Protein AF-A0A3S1Q3S2-F1 (afdb_monomer_lite)

Sequence (56 aa):
MPAEIRKARASDVDDLAAIEKAVFPGDRLSRRSFRQFIERETAEMLVAENEGRVAG

Foldseek 3Di:
DFFDKDFDDLVQLVLQQVCQVVPPVPDGDDSVNVVVQSPDPVHTDMFGDDPNHTPD

Structure (mmCIF, N/CA/C/O backbone):
data_AF-A0A3S1Q3S2-F1
#
_entry.id   AF-A0A3S1Q3S2-F1
#
loop_
_atom_site.group_PDB
_atom_site.id
_atom_site.type_symbol
_atom_site.label_atom_id
_atom_site.label_alt_id
_atom_site.label_comp_id
_atom_site.label_asym_id
_atom_site.label_entity_id
_atom_site.label_seq_id
_atom_site.pdbx_PDB_ins_code
_atom_site.Cartn_x
_atom_site.Cartn_y
_atom_site.Cartn_z
_atom_site.occupancy
_atom_site.B_iso_or_equiv
_atom_site.auth_seq_id
_atom_site.auth_comp_id
_atom_site.auth_asym_id
_atom_site.auth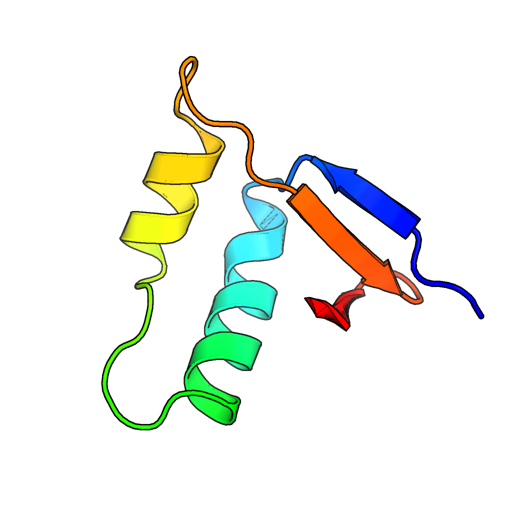_atom_id
_atom_site.pdbx_PDB_model_num
ATOM 1 N N . MET A 1 1 ? -10.113 2.127 -18.508 1.00 66.00 1 MET A N 1
ATOM 2 C CA . MET A 1 1 ? -11.038 2.842 -17.602 1.00 66.00 1 MET A CA 1
ATOM 3 C C . MET A 1 1 ? -10.201 3.631 -16.601 1.00 66.00 1 MET A C 1
ATOM 5 O O . MET A 1 1 ? -9.049 3.250 -16.418 1.00 66.00 1 MET A O 1
ATOM 9 N N . PRO A 1 2 ? -10.680 4.756 -16.042 1.00 82.88 2 PRO A N 1
ATOM 10 C CA . PRO A 1 2 ? -9.943 5.436 -14.978 1.00 82.88 2 PRO A CA 1
ATOM 11 C C . PRO A 1 2 ? -9.865 4.526 -13.746 1.00 82.88 2 PRO A C 1
ATOM 13 O O . PRO A 1 2 ? -10.828 3.821 -13.453 1.00 82.88 2 PRO A O 1
ATOM 16 N N . ALA A 1 3 ? -8.722 4.523 -13.060 1.00 89.94 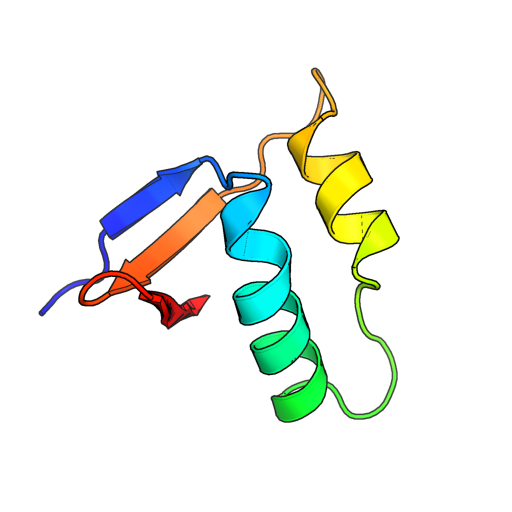3 ALA A N 1
ATOM 17 C CA . ALA A 1 3 ? -8.576 3.796 -11.804 1.00 89.94 3 ALA A CA 1
ATOM 18 C C . ALA A 1 3 ? -9.381 4.489 -10.693 1.00 89.94 3 ALA A C 1
ATOM 20 O O . ALA A 1 3 ? -9.417 5.721 -10.625 1.00 89.94 3 ALA A O 1
ATOM 21 N N . GLU A 1 4 ? -10.016 3.703 -9.828 1.00 95.00 4 GLU A N 1
ATOM 22 C CA . GLU A 1 4 ? -10.722 4.195 -8.648 1.00 95.00 4 GLU A CA 1
ATOM 23 C C . GLU A 1 4 ? -9.745 4.319 -7.476 1.00 95.00 4 GLU A C 1
ATOM 25 O O . GLU A 1 4 ? -8.977 3.400 -7.201 1.00 95.00 4 GLU A O 1
ATOM 30 N N . ILE A 1 5 ? -9.769 5.452 -6.771 1.00 96.25 5 ILE A N 1
ATOM 31 C CA . ILE A 1 5 ? -8.925 5.662 -5.591 1.00 96.25 5 ILE A CA 1
ATOM 32 C C . ILE A 1 5 ? -9.712 5.298 -4.337 1.00 96.25 5 ILE A C 1
ATOM 34 O O . ILE A 1 5 ? -10.772 5.866 -4.075 1.00 96.25 5 ILE A O 1
ATOM 38 N N . ARG A 1 6 ? -9.161 4.400 -3.519 1.00 95.56 6 ARG A N 1
ATOM 39 C CA . ARG A 1 6 ? -9.758 4.002 -2.236 1.00 95.56 6 ARG A CA 1
ATOM 40 C C . ARG A 1 6 ? -8.706 3.731 -1.170 1.00 95.56 6 ARG A C 1
ATOM 42 O O . ARG A 1 6 ? -7.528 3.583 -1.476 1.00 95.56 6 ARG A O 1
ATOM 49 N N . LYS A 1 7 ? -9.137 3.601 0.088 1.00 95.62 7 LYS A N 1
ATOM 50 C CA . LYS A 1 7 ? -8.260 3.124 1.167 1.00 95.62 7 LYS A CA 1
ATOM 51 C C . LYS A 1 7 ? -7.761 1.707 0.882 1.00 95.62 7 LYS A C 1
ATOM 53 O O . LYS A 1 7 ? -8.531 0.843 0.442 1.00 95.62 7 LYS A O 1
ATOM 58 N N . ALA A 1 8 ? -6.484 1.490 1.168 1.00 95.88 8 ALA A N 1
ATOM 59 C CA . ALA A 1 8 ? -5.834 0.195 1.121 1.00 95.88 8 ALA A CA 1
ATOM 60 C C . ALA A 1 8 ? -6.424 -0.743 2.183 1.00 95.88 8 ALA A C 1
ATOM 62 O O . ALA A 1 8 ? -6.788 -0.332 3.286 1.00 95.88 8 ALA A O 1
ATOM 63 N N . ARG A 1 9 ? -6.514 -2.023 1.844 1.00 95.00 9 ARG A N 1
ATOM 64 C CA . ARG A 1 9 ? -7.004 -3.104 2.699 1.00 95.00 9 ARG A CA 1
ATOM 65 C C . ARG A 1 9 ? -5.909 -4.147 2.855 1.00 95.00 9 ARG A C 1
ATOM 67 O O . ARG A 1 9 ? -5.037 -4.284 2.004 1.00 95.00 9 ARG A O 1
ATOM 74 N N . ALA A 1 10 ? -5.988 -4.962 3.904 1.00 94.56 10 AL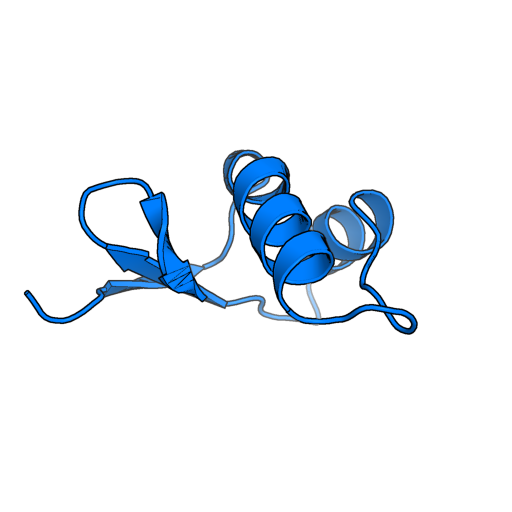A A N 1
ATOM 75 C CA . ALA A 1 10 ? -5.012 -6.031 4.127 1.00 94.56 10 ALA A CA 1
ATOM 76 C C . ALA A 1 10 ? -4.912 -7.028 2.949 1.00 94.56 10 ALA A C 1
ATOM 78 O O . ALA A 1 10 ? -3.847 -7.605 2.734 1.00 94.56 10 ALA A O 1
ATOM 79 N N . SER A 1 11 ? -5.990 -7.203 2.173 1.00 94.94 11 SER A N 1
ATOM 80 C CA . SER A 1 11 ? -6.017 -8.030 0.957 1.00 94.94 11 SER A CA 1
ATOM 81 C C . SER A 1 11 ? -5.154 -7.484 -0.185 1.00 94.94 11 SER A C 1
ATOM 83 O O . SER A 1 11 ? -4.715 -8.257 -1.026 1.00 94.94 11 SER A O 1
ATOM 85 N N . ASP A 1 12 ? -4.883 -6.179 -0.203 1.00 95.62 12 ASP A N 1
ATOM 86 C CA . ASP A 1 12 ? -4.156 -5.495 -1.280 1.00 95.62 12 ASP A CA 1
ATOM 87 C C . ASP A 1 12 ? -2.629 -5.665 -1.165 1.00 95.62 12 ASP A C 1
ATOM 89 O O . ASP A 1 12 ? -1.887 -5.386 -2.104 1.00 95.62 12 ASP A O 1
ATOM 93 N N . VAL A 1 13 ? -2.138 -6.130 -0.009 1.00 95.62 13 VAL A N 1
ATOM 94 C CA . VAL A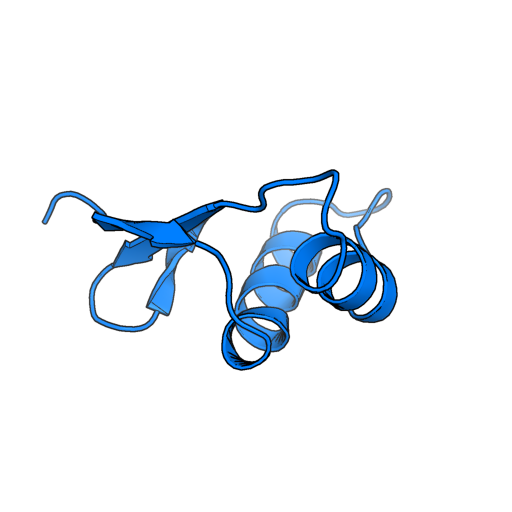 1 13 ? -0.701 -6.230 0.315 1.00 95.62 13 VAL A CA 1
ATOM 95 C C . VAL A 1 13 ? 0.069 -7.073 -0.698 1.00 95.62 13 VAL A C 1
ATOM 97 O O . VAL A 1 13 ? 1.249 -6.822 -0.955 1.00 95.62 13 VAL A O 1
ATOM 100 N N . ASP A 1 14 ? -0.577 -8.089 -1.255 1.00 95.56 14 ASP A N 1
ATOM 101 C CA . ASP A 1 14 ? 0.056 -9.012 -2.185 1.00 95.56 14 ASP A CA 1
ATOM 102 C C . ASP A 1 14 ? 0.258 -8.378 -3.564 1.00 95.56 14 ASP A C 1
ATOM 104 O O . ASP A 1 14 ? 1.354 -8.506 -4.120 1.00 95.56 14 ASP A O 1
ATOM 108 N N . ASP A 1 15 ? -0.733 -7.626 -4.048 1.00 95.81 15 ASP A N 1
ATOM 109 C CA . ASP A 1 15 ? -0.637 -6.860 -5.292 1.00 95.81 15 ASP A CA 1
ATOM 110 C C . ASP A 1 15 ? 0.365 -5.704 -5.145 1.00 95.81 15 ASP A C 1
ATOM 112 O O . ASP A 1 15 ? 1.255 -5.543 -5.982 1.00 95.81 15 ASP A O 1
ATOM 116 N N . LEU A 1 16 ? 0.311 -4.963 -4.031 1.00 95.81 16 LEU A N 1
ATOM 117 C CA . LEU A 1 16 ? 1.260 -3.884 -3.724 1.00 95.81 16 LEU A CA 1
ATOM 118 C C . LEU A 1 16 ? 2.709 -4.387 -3.701 1.00 95.81 16 LEU A C 1
ATOM 120 O O . LEU A 1 16 ? 3.598 -3.799 -4.315 1.00 95.81 16 LEU A O 1
ATOM 124 N N . ALA A 1 17 ? 2.959 -5.525 -3.051 1.00 94.94 17 ALA A N 1
ATOM 125 C CA . ALA A 1 17 ? 4.292 -6.120 -3.017 1.00 94.94 17 ALA A CA 1
ATOM 126 C C . ALA A 1 17 ? 4.759 -6.632 -4.390 1.00 94.94 17 ALA A C 1
ATOM 128 O O . ALA A 1 17 ? 5.967 -6.681 -4.647 1.00 94.94 17 ALA A O 1
ATOM 129 N N . ALA A 1 18 ? 3.836 -7.045 -5.264 1.00 95.06 18 ALA A N 1
ATOM 130 C CA . ALA A 1 18 ? 4.165 -7.430 -6.631 1.00 95.06 18 ALA A CA 1
ATOM 131 C C . ALA A 1 18 ? 4.596 -6.212 -7.462 1.00 95.06 18 ALA A C 1
ATOM 133 O O . ALA A 1 18 ? 5.614 -6.296 -8.154 1.00 95.06 18 ALA A O 1
ATOM 134 N N . ILE A 1 19 ? 3.887 -5.085 -7.332 1.00 94.94 19 ILE A N 1
ATOM 135 C CA . ILE A 1 19 ? 4.249 -3.808 -7.966 1.00 94.94 19 ILE A CA 1
ATOM 136 C C . ILE A 1 19 ? 5.627 -3.352 -7.482 1.00 94.94 19 ILE A C 1
ATOM 138 O O . ILE A 1 19 ? 6.512 -3.115 -8.302 1.00 94.94 19 ILE A O 1
ATOM 142 N N . GLU A 1 20 ? 5.854 -3.327 -6.166 1.00 95.75 20 GLU A N 1
ATOM 143 C CA . GLU A 1 20 ? 7.142 -2.941 -5.578 1.00 95.75 20 GLU A CA 1
ATOM 144 C C . GLU A 1 20 ? 8.305 -3.757 -6.142 1.00 95.75 20 GLU A C 1
ATOM 146 O O . GLU A 1 20 ? 9.325 -3.220 -6.568 1.00 95.75 20 GLU A O 1
ATOM 151 N N . LYS A 1 21 ? 8.139 -5.082 -6.194 1.00 94.31 21 LYS A N 1
ATOM 152 C CA . LYS A 1 21 ? 9.150 -5.991 -6.739 1.00 94.31 21 LYS A CA 1
ATOM 153 C C . LYS A 1 21 ? 9.411 -5.755 -8.229 1.00 94.31 21 LYS A C 1
ATOM 155 O O . LYS A 1 21 ? 10.539 -5.972 -8.668 1.00 94.31 21 LYS A O 1
ATOM 160 N N . ALA A 1 22 ? 8.386 -5.391 -8.995 1.00 94.19 22 ALA A N 1
ATOM 161 C CA . ALA A 1 22 ? 8.495 -5.175 -10.432 1.00 94.19 22 ALA A CA 1
ATOM 162 C C . ALA A 1 22 ? 9.143 -3.826 -10.778 1.00 94.19 22 ALA A C 1
ATOM 164 O O . ALA A 1 22 ? 9.887 -3.747 -11.753 1.00 94.19 22 ALA A O 1
ATOM 165 N N . VAL A 1 23 ? 8.871 -2.783 -9.988 1.00 95.12 23 VAL A N 1
ATOM 166 C CA . VAL A 1 23 ? 9.260 -1.399 -10.300 1.00 95.12 23 VAL A CA 1
ATOM 167 C C . VAL A 1 23 ? 10.538 -0.979 -9.577 1.00 95.12 23 VAL A C 1
ATOM 169 O O . VAL A 1 23 ? 11.378 -0.301 -10.168 1.00 95.12 23 VAL A O 1
ATOM 172 N N . PHE A 1 24 ? 10.733 -1.407 -8.327 1.00 92.56 24 PHE A N 1
ATOM 173 C CA . PHE A 1 24 ? 11.8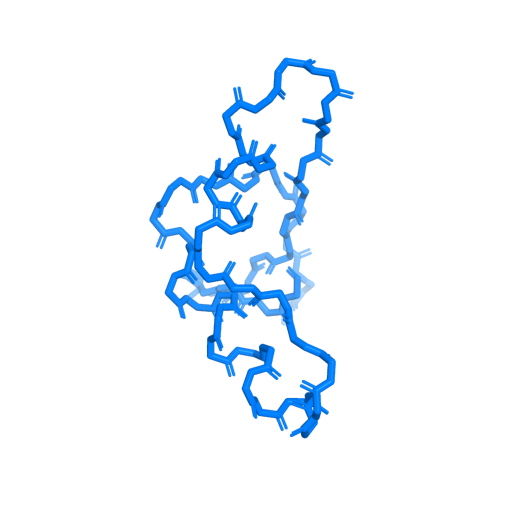64 -0.979 -7.508 1.00 92.56 24 PHE A CA 1
ATOM 174 C C . PHE A 1 24 ? 12.870 -2.121 -7.326 1.00 92.56 24 PHE A C 1
ATOM 176 O O . PHE A 1 24 ? 12.637 -3.057 -6.563 1.00 92.56 24 PHE A O 1
ATOM 183 N N . PRO A 1 25 ? 14.038 -2.095 -7.987 1.00 88.44 25 PRO A N 1
ATOM 184 C CA . PRO A 1 25 ? 15.001 -3.191 -7.899 1.00 88.44 25 PRO A CA 1
ATOM 185 C C . PRO A 1 25 ? 15.702 -3.296 -6.534 1.00 88.44 25 PRO A C 1
ATOM 187 O O . PRO A 1 25 ? 16.171 -4.385 -6.207 1.00 88.44 25 PRO A O 1
ATOM 190 N N . GLY A 1 26 ? 15.735 -2.229 -5.728 1.00 87.88 26 GLY A N 1
ATOM 191 C CA . GLY A 1 26 ? 16.461 -2.179 -4.453 1.00 87.88 26 GLY A CA 1
ATOM 192 C C . GLY A 1 26 ? 15.586 -1.780 -3.269 1.00 87.88 26 GLY A C 1
ATOM 193 O O . GLY A 1 26 ? 15.198 -2.637 -2.477 1.00 87.88 26 GLY A O 1
ATOM 194 N N . ASP A 1 27 ? 15.304 -0.484 -3.146 1.00 89.75 27 ASP A N 1
ATOM 195 C CA . ASP A 1 27 ? 14.510 0.062 -2.046 1.00 89.75 27 ASP A CA 1
ATOM 196 C C . ASP A 1 27 ? 13.029 -0.269 -2.249 1.00 89.75 27 ASP A C 1
ATOM 198 O O . ASP A 1 27 ? 12.381 0.301 -3.121 1.00 89.75 27 ASP A O 1
ATOM 202 N N . ARG A 1 28 ? 12.535 -1.261 -1.504 1.00 93.12 28 ARG A N 1
ATOM 203 C CA . ARG A 1 28 ? 11.162 -1.762 -1.602 1.00 93.12 28 ARG A CA 1
ATOM 204 C C . ARG A 1 28 ? 10.491 -1.705 -0.253 1.00 93.12 28 ARG A C 1
ATOM 206 O O . ARG A 1 28 ? 11.053 -2.152 0.755 1.00 93.12 28 ARG A O 1
ATOM 213 N N . LEU A 1 29 ? 9.222 -1.331 -0.257 1.00 92.81 29 LEU A N 1
ATOM 214 C CA . LEU A 1 29 ? 8.380 -1.576 0.901 1.00 92.81 29 LEU A CA 1
ATOM 215 C C . LEU A 1 29 ? 8.113 -3.077 1.059 1.00 92.81 29 LEU A C 1
ATOM 217 O O . LEU A 1 29 ? 7.688 -3.788 0.147 1.00 92.81 29 LEU A O 1
ATOM 221 N N . SER A 1 30 ? 8.372 -3.583 2.264 1.00 93.69 30 SER A N 1
ATOM 222 C CA . SER A 1 30 ? 8.061 -4.970 2.599 1.00 93.69 30 SER A CA 1
ATOM 223 C C . SER A 1 30 ? 6.555 -5.156 2.820 1.00 93.69 30 SER A C 1
ATOM 225 O O . SER A 1 30 ? 5.857 -4.238 3.251 1.00 93.69 30 SER A O 1
ATOM 227 N N . ARG A 1 31 ? 6.054 -6.389 2.664 1.00 95.44 31 ARG A N 1
ATOM 228 C CA . ARG A 1 31 ? 4.663 -6.750 3.022 1.00 95.44 31 ARG A CA 1
ATOM 229 C C . ARG A 1 31 ? 4.302 -6.373 4.461 1.00 95.44 31 ARG A C 1
ATOM 231 O O . ARG A 1 31 ? 3.171 -5.992 4.742 1.00 95.44 31 ARG A O 1
ATOM 238 N N . ARG A 1 32 ? 5.264 -6.482 5.382 1.00 95.25 32 ARG A N 1
ATOM 239 C CA . ARG A 1 32 ? 5.092 -6.066 6.779 1.00 95.25 32 ARG A CA 1
ATOM 240 C C . ARG A 1 32 ? 4.914 -4.551 6.884 1.00 95.25 32 ARG A C 1
ATOM 242 O O . ARG A 1 32 ? 4.042 -4.117 7.627 1.00 95.25 32 ARG A O 1
ATOM 249 N N . SER A 1 33 ? 5.713 -3.776 6.151 1.00 94.44 33 SER A N 1
ATOM 250 C CA . SER A 1 33 ? 5.614 -2.313 6.122 1.00 94.44 33 SER A CA 1
ATOM 251 C C . SER A 1 33 ? 4.243 -1.873 5.609 1.00 94.44 33 SER A C 1
ATOM 253 O O . SER A 1 33 ? 3.606 -1.039 6.240 1.00 94.44 33 SER A O 1
ATOM 255 N N . PHE A 1 34 ? 3.737 -2.502 4.541 1.00 95.12 34 PHE A N 1
ATOM 256 C CA . PHE A 1 34 ? 2.386 -2.231 4.042 1.00 95.12 34 PHE A CA 1
ATOM 257 C C . PHE A 1 34 ? 1.305 -2.488 5.088 1.00 95.12 34 PHE A C 1
ATOM 259 O O . PHE A 1 34 ? 0.500 -1.601 5.354 1.00 95.12 34 PHE A O 1
ATOM 266 N N . ARG A 1 35 ? 1.315 -3.656 5.744 1.00 94.94 35 ARG A N 1
ATOM 267 C CA . ARG A 1 35 ? 0.350 -3.952 6.818 1.00 94.94 35 ARG A CA 1
ATOM 268 C C . ARG A 1 35 ? 0.411 -2.921 7.940 1.00 94.94 35 ARG A C 1
ATOM 270 O O . ARG A 1 35 ? -0.624 -2.432 8.371 1.00 94.94 35 ARG A O 1
ATOM 277 N N . GLN A 1 36 ? 1.620 -2.534 8.348 1.00 94.75 36 GLN A N 1
ATOM 278 C CA . GLN A 1 36 ? 1.803 -1.518 9.378 1.00 94.75 36 GLN A CA 1
ATOM 279 C C . GLN A 1 36 ? 1.202 -0.166 8.974 1.00 94.75 36 GLN A C 1
ATOM 281 O O . GLN A 1 36 ? 0.632 0.509 9.823 1.00 94.75 36 GLN A O 1
ATOM 286 N N . PHE A 1 37 ? 1.330 0.250 7.712 1.00 93.94 37 PHE A N 1
ATOM 287 C CA . PHE A 1 37 ? 0.727 1.502 7.250 1.00 93.94 37 PHE A CA 1
ATOM 288 C C . PHE A 1 37 ? -0.793 1.416 7.127 1.00 93.94 37 PHE A C 1
ATOM 290 O O . PHE A 1 37 ? -1.464 2.371 7.492 1.00 93.94 37 PHE A O 1
ATOM 297 N N . ILE A 1 38 ? -1.329 0.278 6.682 1.00 94.06 38 ILE A N 1
ATOM 298 C CA . ILE A 1 38 ? -2.778 0.051 6.573 1.00 94.06 38 ILE A CA 1
ATOM 299 C C . ILE A 1 38 ? -3.459 0.080 7.949 1.00 94.06 38 ILE A C 1
ATOM 301 O O . ILE A 1 38 ? -4.565 0.590 8.082 1.00 94.06 38 ILE A O 1
ATOM 305 N N . GLU A 1 39 ? -2.811 -0.470 8.976 1.00 92.25 39 GLU A N 1
ATOM 306 C CA . GLU A 1 39 ? -3.364 -0.561 10.335 1.00 92.25 39 GLU A CA 1
ATOM 307 C C . GLU A 1 39 ? -3.156 0.715 11.170 1.00 92.25 39 GLU A C 1
ATOM 309 O O . GLU A 1 39 ? -3.685 0.831 12.275 1.00 92.25 39 GLU A O 1
ATOM 314 N N . ARG A 1 40 ? -2.359 1.672 10.686 1.00 93.12 40 ARG A N 1
ATOM 315 C CA . ARG A 1 40 ? -1.999 2.874 11.443 1.00 93.12 40 ARG A CA 1
ATOM 316 C C . ARG A 1 40 ? -3.109 3.917 11.420 1.00 93.12 40 ARG A C 1
ATOM 318 O O . ARG A 1 40 ? -3.446 4.439 10.373 1.00 93.12 40 ARG A O 1
ATOM 325 N N . GLU A 1 41 ? -3.554 4.351 12.596 1.00 85.69 41 GLU A N 1
ATOM 326 C CA . GLU A 1 41 ? -4.560 5.421 12.715 1.00 85.69 41 GLU A CA 1
ATOM 327 C C . GLU A 1 41 ? -4.069 6.792 12.224 1.00 85.69 41 GLU A C 1
ATOM 329 O O . GLU A 1 41 ? -4.864 7.644 11.841 1.00 85.69 41 GLU A O 1
ATOM 334 N N . THR A 1 42 ? -2.755 7.027 12.241 1.00 91.50 42 THR A N 1
ATOM 335 C CA . THR A 1 42 ? -2.154 8.313 11.854 1.00 91.50 42 THR A CA 1
ATOM 336 C C . THR A 1 42 ? -1.678 8.359 10.404 1.00 91.50 42 THR A C 1
ATOM 338 O O . THR A 1 42 ? -1.119 9.373 9.985 1.00 91.50 42 THR A O 1
ATOM 341 N N . ALA A 1 43 ? -1.857 7.278 9.640 1.00 89.69 43 ALA A N 1
ATOM 342 C CA . ALA A 1 43 ? -1.446 7.192 8.247 1.00 89.69 43 ALA A CA 1
ATOM 343 C C . ALA A 1 43 ? -2.603 6.675 7.395 1.00 89.69 43 ALA A C 1
ATOM 345 O O . ALA A 1 43 ? -3.218 5.667 7.710 1.00 89.69 43 ALA A O 1
ATOM 346 N N . GLU A 1 44 ? -2.872 7.353 6.285 1.00 90.31 44 GLU A N 1
ATOM 347 C CA . GLU A 1 44 ? -3.863 6.901 5.315 1.00 90.31 44 GLU A CA 1
ATOM 348 C C . GLU A 1 44 ? -3.130 6.374 4.091 1.00 90.31 44 GLU A C 1
ATOM 350 O O . GLU A 1 44 ? -2.437 7.120 3.396 1.00 90.31 44 GLU A O 1
ATOM 355 N N . MET A 1 45 ? -3.269 5.075 3.841 1.00 93.69 45 MET A N 1
ATOM 356 C CA . MET A 1 45 ? -2.743 4.448 2.640 1.00 93.69 45 MET A CA 1
ATOM 357 C C . MET A 1 45 ? -3.866 4.318 1.615 1.00 93.69 45 MET A C 1
ATOM 359 O O . MET A 1 45 ? -4.909 3.724 1.897 1.00 93.69 45 MET A O 1
ATOM 363 N N . LEU A 1 46 ? -3.653 4.878 0.428 1.00 95.88 46 LEU A N 1
ATOM 364 C CA . LEU A 1 46 ? -4.586 4.804 -0.690 1.00 95.88 46 LEU A CA 1
ATOM 365 C C . LEU A 1 46 ? -4.020 3.891 -1.774 1.00 95.88 46 LEU A C 1
ATOM 367 O O . LEU A 1 46 ? -2.805 3.803 -1.927 1.00 95.88 46 LEU A O 1
ATOM 371 N N . VAL A 1 47 ? -4.915 3.243 -2.511 1.00 96.50 47 VAL A N 1
ATOM 372 C CA . VAL A 1 47 ? -4.598 2.463 -3.706 1.00 96.50 47 VAL A CA 1
ATOM 373 C C . VAL A 1 47 ? -5.444 2.933 -4.876 1.00 96.50 47 VAL A C 1
ATOM 375 O O . VAL A 1 47 ? -6.601 3.328 -4.702 1.00 96.50 47 VAL A O 1
ATOM 378 N N . ALA A 1 48 ? -4.863 2.853 -6.062 1.00 96.94 48 ALA A N 1
ATOM 379 C CA . ALA A 1 48 ? -5.554 2.897 -7.330 1.00 96.94 48 ALA A CA 1
ATOM 380 C C . ALA A 1 48 ? -5.989 1.477 -7.704 1.00 96.94 48 ALA A C 1
ATOM 382 O O . ALA A 1 48 ? -5.161 0.609 -7.981 1.00 96.94 48 ALA A O 1
ATOM 383 N N . GLU A 1 49 ? -7.293 1.235 -7.725 1.00 95.50 49 GLU A N 1
ATOM 384 C CA . GLU A 1 49 ? -7.879 -0.010 -8.202 1.00 95.50 49 GLU A CA 1
ATOM 385 C C . GLU A 1 49 ? -8.290 0.125 -9.668 1.00 95.50 49 GLU A C 1
ATOM 387 O O . GLU A 1 49 ? -8.948 1.086 -10.068 1.00 95.50 49 GLU A O 1
ATOM 392 N N . ASN A 1 50 ? -7.936 -0.867 -10.476 1.00 94.12 50 ASN A N 1
ATOM 393 C CA . ASN A 1 50 ? -8.434 -1.007 -11.833 1.00 94.12 50 ASN A CA 1
ATOM 394 C C . ASN A 1 50 ? -8.873 -2.457 -12.053 1.00 94.12 50 ASN A C 1
ATOM 396 O O . ASN A 1 50 ? -8.071 -3.378 -11.909 1.00 94.12 50 ASN A O 1
ATOM 400 N N . GLU A 1 51 ? -10.150 -2.653 -12.384 1.00 90.50 51 GLU A N 1
ATOM 401 C CA . GLU A 1 51 ? -10.735 -3.972 -12.680 1.00 90.50 51 GLU A CA 1
ATOM 402 C C . GLU A 1 51 ? -10.503 -5.019 -11.568 1.00 90.50 51 GLU A C 1
ATOM 404 O O . GLU A 1 51 ? -10.192 -6.181 -11.834 1.00 90.50 51 GLU A O 1
ATOM 409 N N . GLY A 1 52 ? -10.647 -4.615 -10.299 1.00 88.38 52 GLY A N 1
ATOM 410 C CA . GLY A 1 52 ? -10.507 -5.515 -9.149 1.00 88.38 52 GLY A CA 1
ATOM 411 C C . GLY A 1 52 ? -9.065 -5.839 -8.753 1.00 88.38 52 GLY A C 1
ATOM 412 O O . GLY A 1 52 ? -8.854 -6.727 -7.929 1.00 88.38 52 GLY A O 1
ATOM 413 N N . ARG A 1 53 ? -8.073 -5.152 -9.334 1.00 91.06 53 ARG A N 1
ATOM 414 C CA . ARG A 1 53 ? -6.652 -5.285 -8.983 1.00 91.06 53 ARG A CA 1
ATOM 415 C C . ARG A 1 53 ? -6.049 -3.949 -8.608 1.00 91.06 53 ARG A C 1
ATOM 417 O O . ARG A 1 53 ? -6.435 -2.912 -9.147 1.00 91.06 53 ARG A O 1
ATOM 424 N N . VAL A 1 54 ? -5.053 -3.985 -7.731 1.00 95.62 54 VAL A N 1
ATOM 425 C CA . VAL A 1 54 ? -4.269 -2.787 -7.428 1.00 95.62 54 VAL A CA 1
ATOM 426 C C . VAL A 1 54 ? -3.324 -2.486 -8.586 1.00 95.62 54 VAL A C 1
ATOM 428 O O . VAL A 1 54 ? -2.613 -3.363 -9.077 1.00 95.62 54 VAL A O 1
ATOM 431 N N . ALA A 1 55 ? -3.339 -1.232 -9.024 1.00 93.75 55 ALA A N 1
ATOM 432 C CA . ALA A 1 55 ? -2.512 -0.696 -10.096 1.00 93.75 55 ALA A CA 1
ATOM 433 C C . ALA A 1 55 ? -1.507 0.360 -9.601 1.00 93.75 55 ALA A C 1
ATOM 435 O O . ALA A 1 55 ? -0.626 0.749 -10.369 1.00 93.75 55 ALA A O 1
ATOM 436 N N . GLY A 1 56 ? -1.624 0.813 -8.346 1.00 90.25 56 GLY A N 1
ATOM 437 C CA . GLY A 1 56 ? -0.731 1.785 -7.712 1.00 90.25 56 GLY A CA 1
ATOM 438 C C . GLY A 1 56 ? -1.195 2.209 -6.332 1.00 90.25 56 GLY A C 1
ATOM 439 O O . GLY A 1 56 ? -2.329 1.836 -5.958 1.00 90.25 56 GLY A O 1
#

Radius of gyration: 11.18 Å; chains: 1; bounding box: 28×17×30 Å

pLDDT: mean 92.95, std 4.63, range [66.0, 96.94]

Secondary structure (DSSP, 8-state):
-PPEEEE--GGGHHHHHHH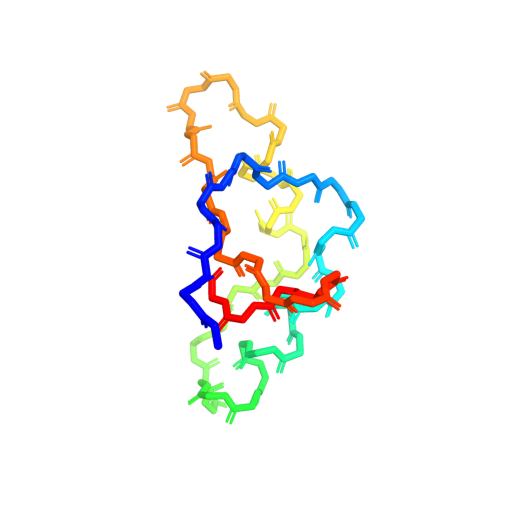HHHH-SSS---HHHHHHHHT-TT---EEEEETTEE--